Protein AF-A0A411E054-F1 (afdb_monomer)

Foldseek 3Di:
DDDPDPPDDVDDDDPRCVVCVVPDDDDDQADPQAGNDPVVVVVHVVCCACPVVNHDPVVDDDDDDGDPPHPVVSVVVD

Sequence (78 aa):
GVMVGMGQKDAYVGDEAQSKRGILTSKYPIEHGIITNWDDMEKVWYHTFYNELRVAPEESPTMLTEAPLNPKANREKM

pLDDT: mean 91.26, std 13.08, range [41.31, 97.94]

Nearest PDB structures (foldseek):
  8bo1-assembly2_C  TM=9.554E-01  e=1.678E-08  Oryctolagus cuniculus
  1nmd-assembly1_A  TM=9.897E-01  e=3.644E-08  Dictyostelium discoideum
  8oi8-assembly1_C  TM=9.207E-01  e=2.749E-08  Homo sapiens
  5ce3-assembly1_A  TM=9.370E-01  e=5.561E-08  Spodoptera frugiperda
  4pl7-assembly1_A  TM=9.915E-01  e=3.475E-07  Komagataella phaffii GS115

Radius of gyration: 15.0 Å; Cα contacts (8 Å, |Δi|>4): 44; chains: 1; bounding box: 31×2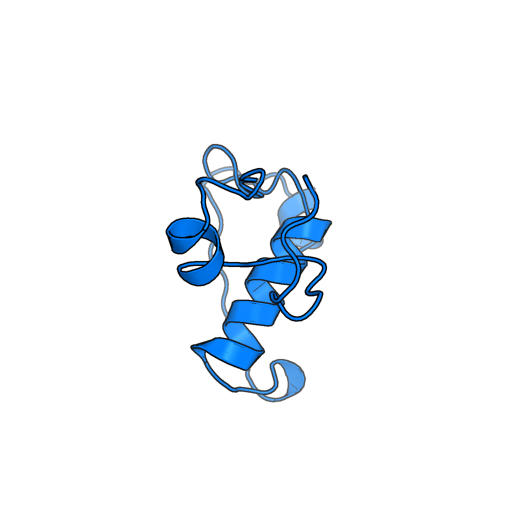9×42 Å

Structure (mmCIF, N/CA/C/O backbone):
data_AF-A0A411E054-F1
#
_entry.id   AF-A0A411E054-F1
#
loop_
_atom_site.group_PDB
_atom_site.id
_atom_site.type_symbol
_atom_site.label_atom_id
_atom_site.label_alt_id
_atom_site.label_comp_id
_atom_site.label_asym_id
_atom_site.label_entity_id
_atom_site.label_seq_id
_atom_site.pdbx_PDB_ins_code
_atom_site.Cartn_x
_atom_site.Cartn_y
_atom_site.Cartn_z
_atom_site.occupancy
_atom_site.B_iso_or_equiv
_atom_site.auth_seq_id
_atom_site.auth_comp_id
_atom_site.auth_asym_id
_atom_site.auth_atom_id
_atom_site.pdbx_PDB_model_num
ATOM 1 N N . GLY A 1 1 ? -14.750 12.931 21.484 1.00 41.31 1 GLY A N 1
ATOM 2 C CA . GLY A 1 1 ? -14.697 12.089 22.693 1.00 41.31 1 GLY A CA 1
ATOM 3 C C . GLY A 1 1 ? -13.836 10.886 22.392 1.00 41.31 1 GLY A C 1
ATOM 4 O O . GLY A 1 1 ? -13.989 10.329 21.314 1.00 41.31 1 GLY A O 1
ATOM 5 N N . VAL A 1 2 ? -12.901 10.540 23.276 1.00 46.09 2 VAL A N 1
ATOM 6 C CA . VAL A 1 2 ? -12.025 9.371 23.104 1.00 46.09 2 VAL A CA 1
ATOM 7 C C . VAL A 1 2 ? -12.853 8.123 23.401 1.00 46.09 2 VAL A C 1
ATOM 9 O O . VAL A 1 2 ? -13.377 7.979 24.503 1.00 46.09 2 VAL A O 1
ATOM 12 N N . MET A 1 3 ? -13.043 7.269 22.399 1.00 53.03 3 MET A N 1
ATOM 13 C CA . MET A 1 3 ? -13.824 6.041 22.532 1.00 53.03 3 MET A CA 1
ATOM 14 C C . MET A 1 3 ? -12.949 4.989 23.234 1.00 53.03 3 MET A C 1
ATOM 16 O O . MET A 1 3 ? -11.993 4.476 22.657 1.00 53.03 3 MET A O 1
ATOM 20 N N . VAL A 1 4 ? -13.225 4.736 24.515 1.00 50.19 4 VAL A N 1
ATOM 21 C CA . VAL A 1 4 ? -12.475 3.800 25.370 1.00 50.19 4 VAL A CA 1
ATOM 22 C C . VAL A 1 4 ? -12.934 2.369 25.068 1.00 50.19 4 VAL A C 1
ATOM 24 O O . VAL A 1 4 ? -14.114 2.069 25.219 1.00 50.19 4 VAL A O 1
ATOM 27 N N . GLY A 1 5 ? -12.019 1.493 24.633 1.00 56.41 5 GLY A N 1
ATOM 28 C CA . GLY A 1 5 ? -12.290 0.059 24.418 1.00 56.41 5 GLY A CA 1
ATOM 29 C C . GLY A 1 5 ? -11.733 -0.539 23.122 1.00 56.41 5 GLY A C 1
ATOM 30 O O . GLY A 1 5 ? -11.688 -1.758 22.980 1.00 56.41 5 GLY A O 1
ATOM 31 N N . MET A 1 6 ? -11.262 0.284 22.183 1.00 60.12 6 MET A N 1
ATOM 32 C CA . MET A 1 6 ? -10.462 -0.208 21.060 1.00 60.12 6 MET A CA 1
ATOM 33 C C . MET A 1 6 ? -9.038 -0.400 21.576 1.00 60.12 6 MET A C 1
ATOM 35 O O . MET A 1 6 ? -8.439 0.565 22.048 1.00 60.12 6 MET A O 1
ATOM 39 N N . GLY A 1 7 ? -8.495 -1.621 21.524 1.00 61.31 7 GLY A N 1
ATOM 40 C CA . GLY A 1 7 ? -7.056 -1.814 21.720 1.00 61.31 7 GLY A CA 1
ATOM 41 C C . GLY A 1 7 ? -6.320 -0.789 20.858 1.00 61.31 7 GLY A C 1
ATOM 42 O O . GLY A 1 7 ? -6.631 -0.670 19.672 1.00 61.31 7 GLY A O 1
ATOM 43 N N . GLN A 1 8 ? -5.465 0.029 21.475 1.00 63.94 8 GLN A N 1
ATOM 44 C CA . GLN A 1 8 ? -4.786 1.144 20.815 1.00 63.94 8 GLN A CA 1
ATOM 45 C C . GLN A 1 8 ? -3.885 0.593 19.702 1.00 63.94 8 GLN A C 1
ATOM 47 O O . GLN A 1 8 ? -2.744 0.218 19.942 1.00 63.94 8 GLN A O 1
ATOM 52 N N . LYS A 1 9 ? -4.426 0.486 18.488 1.00 78.12 9 LYS A N 1
ATOM 53 C CA . LYS A 1 9 ? -3.645 0.317 17.266 1.00 78.12 9 LYS A CA 1
ATOM 54 C C . LYS A 1 9 ? -3.432 1.696 16.663 1.00 78.12 9 LYS A C 1
ATOM 56 O O . LYS A 1 9 ? -4.392 2.451 16.508 1.00 78.12 9 LYS A O 1
ATOM 61 N N . ASP A 1 10 ? -2.195 1.982 16.279 1.00 84.81 10 ASP A N 1
ATOM 62 C CA . ASP A 1 10 ? -1.829 3.254 15.651 1.00 84.81 10 ASP A CA 1
ATOM 63 C C . ASP A 1 10 ? -2.409 3.399 14.233 1.00 84.81 10 ASP A C 1
ATOM 65 O O . ASP A 1 10 ? -2.615 4.512 13.751 1.00 84.81 10 ASP A O 1
ATOM 69 N N . ALA A 1 11 ? -2.710 2.280 13.563 1.00 91.69 11 ALA A N 1
ATOM 70 C CA . ALA A 1 11 ? -3.347 2.255 12.251 1.00 91.69 11 ALA A CA 1
ATOM 71 C C . ALA A 1 11 ? -4.244 1.021 12.064 1.00 91.69 11 ALA A C 1
ATOM 73 O O . ALA A 1 11 ? -4.031 -0.035 12.663 1.00 91.69 11 ALA A O 1
ATOM 74 N N . TYR A 1 12 ? -5.228 1.167 11.179 1.00 95.12 12 TYR A N 1
ATOM 75 C CA . TYR A 1 12 ? -6.086 0.096 10.679 1.00 95.12 12 TYR A CA 1
ATOM 76 C C . TYR A 1 12 ? -5.919 0.025 9.160 1.00 95.12 12 TYR A C 1
ATOM 78 O O . TYR A 1 12 ? -5.803 1.067 8.515 1.00 95.12 12 TYR A O 1
ATOM 86 N N . VAL A 1 13 ? -5.918 -1.181 8.591 1.00 96.69 13 VAL A N 1
ATOM 87 C CA . VAL A 1 13 ? -5.693 -1.423 7.155 1.00 96.69 13 VAL A CA 1
ATOM 88 C C . VAL A 1 13 ? -6.808 -2.323 6.608 1.00 96.69 13 VAL A C 1
ATOM 90 O O . VAL A 1 13 ? -7.389 -3.107 7.358 1.00 96.69 13 VAL A O 1
ATOM 93 N N . GLY A 1 14 ? -7.141 -2.173 5.323 1.00 95.81 14 GLY A N 1
ATOM 94 C CA . GLY A 1 14 ? -8.083 -3.048 4.617 1.00 95.81 14 GLY A CA 1
ATOM 95 C C . GLY A 1 14 ? -9.512 -2.990 5.164 1.00 95.81 14 GLY A C 1
ATOM 96 O O . GLY A 1 14 ? -10.026 -1.920 5.507 1.00 95.81 14 GLY A O 1
ATOM 97 N N . ASP A 1 15 ? -10.148 -4.156 5.266 1.00 96.31 15 ASP A N 1
ATOM 98 C CA . ASP A 1 15 ? -11.546 -4.291 5.691 1.00 96.31 15 ASP A CA 1
ATOM 99 C C . ASP A 1 15 ? -11.785 -3.768 7.114 1.00 96.31 15 ASP A C 1
ATOM 101 O O . ASP A 1 15 ? -12.842 -3.199 7.407 1.00 96.31 15 ASP A O 1
ATOM 105 N N . GLU A 1 16 ? -10.786 -3.876 8.000 1.00 94.38 16 GLU A N 1
ATOM 106 C CA . GLU A 1 16 ? -10.889 -3.348 9.361 1.00 94.38 16 GLU A CA 1
ATOM 107 C C . GLU A 1 16 ? -11.006 -1.816 9.342 1.00 94.38 16 GLU A C 1
ATOM 109 O O . GLU A 1 16 ? -11.888 -1.260 10.003 1.00 94.38 16 GLU A O 1
ATOM 114 N N . ALA A 1 17 ? -10.178 -1.132 8.544 1.00 95.25 17 ALA A N 1
ATOM 115 C CA . ALA A 1 17 ? -10.260 0.318 8.370 1.00 95.25 17 ALA A CA 1
ATOM 116 C C . ALA A 1 17 ? -11.606 0.734 7.765 1.00 95.25 17 ALA A C 1
ATOM 118 O O . ALA A 1 17 ? -12.247 1.671 8.245 1.00 95.25 17 ALA A O 1
ATOM 119 N N . GLN A 1 18 ? -12.068 -0.010 6.757 1.00 95.62 18 GLN A N 1
ATOM 120 C CA . GLN A 1 18 ? -13.312 0.286 6.057 1.00 95.62 18 GLN A CA 1
ATOM 121 C C . GLN A 1 18 ? -14.547 0.116 6.952 1.00 95.62 18 GLN A C 1
ATOM 123 O O . GLN A 1 18 ? -15.439 0.968 6.945 1.00 95.62 18 GLN A O 1
ATOM 128 N N . SER A 1 19 ? -14.588 -0.935 7.777 1.00 95.44 19 SER A N 1
ATOM 129 C CA . SER A 1 19 ? -15.670 -1.171 8.747 1.00 95.44 19 SER A CA 1
ATOM 130 C C . SER A 1 19 ? -15.790 -0.053 9.792 1.00 95.44 19 SER A C 1
ATOM 132 O O . SER A 1 19 ? -16.880 0.241 10.283 1.00 95.44 19 SER A O 1
ATOM 134 N N . LYS A 1 20 ? -14.671 0.617 10.092 1.00 93.31 20 LYS A N 1
ATOM 135 C CA . LYS A 1 20 ? -14.539 1.668 11.110 1.00 93.31 20 LYS A CA 1
ATOM 136 C C . LYS A 1 20 ? -14.425 3.070 10.502 1.00 93.31 20 LYS A C 1
ATOM 138 O O . LYS A 1 20 ? -14.131 4.024 11.220 1.00 93.31 20 LYS A O 1
ATOM 143 N N . ARG A 1 21 ? -14.722 3.242 9.207 1.00 92.50 21 ARG A N 1
ATOM 144 C CA . ARG A 1 21 ? -14.593 4.526 8.485 1.00 92.50 21 ARG A CA 1
ATOM 145 C C . ARG A 1 21 ? -15.342 5.703 9.122 1.00 92.50 21 ARG A C 1
ATOM 147 O O . ARG A 1 21 ? -14.982 6.847 8.894 1.00 92.50 21 ARG A O 1
ATOM 154 N N . GLY A 1 22 ? -16.386 5.437 9.915 1.00 94.31 22 GLY A N 1
ATOM 155 C CA . GLY A 1 22 ? -17.151 6.475 10.618 1.00 94.31 22 GLY A CA 1
ATOM 156 C C . GLY A 1 22 ? -16.403 7.132 11.785 1.00 94.31 22 GLY A C 1
ATOM 157 O O . GLY A 1 22 ? -16.807 8.200 12.233 1.00 94.31 22 GLY A O 1
ATOM 158 N N . ILE A 1 23 ? -15.330 6.505 12.276 1.00 93.69 23 ILE A N 1
ATOM 159 C CA . ILE A 1 23 ? -14.525 6.986 13.411 1.00 93.69 23 ILE A CA 1
ATOM 160 C C . ILE A 1 23 ? -13.030 7.100 13.080 1.00 93.69 23 ILE A C 1
ATOM 162 O O . ILE A 1 23 ? -12.243 7.484 13.942 1.00 93.69 23 ILE A O 1
ATOM 166 N N . LEU A 1 24 ? -12.633 6.763 11.850 1.00 93.81 24 LEU A N 1
ATOM 167 C CA . LEU A 1 24 ? -11.252 6.809 11.376 1.00 93.81 24 LEU A CA 1
ATOM 168 C C . LEU A 1 24 ? -11.094 7.841 10.260 1.00 93.81 24 LEU A C 1
ATOM 170 O O .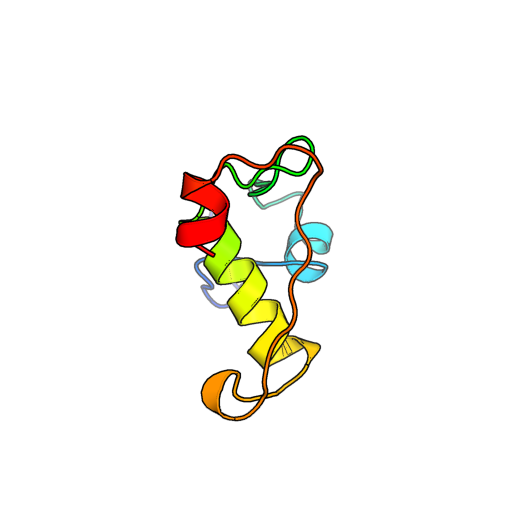 LEU A 1 24 ? -11.946 7.964 9.381 1.00 93.81 24 LEU A O 1
ATOM 174 N N . THR A 1 25 ? -9.948 8.515 10.236 1.00 93.69 25 THR A N 1
ATOM 175 C CA . THR A 1 25 ? -9.526 9.290 9.067 1.00 93.69 25 THR A CA 1
ATOM 176 C C . THR A 1 25 ? -9.005 8.330 8.002 1.00 93.69 25 THR A C 1
ATOM 178 O O . THR A 1 25 ? -7.983 7.677 8.201 1.00 93.69 25 THR A O 1
ATOM 181 N N . SER A 1 26 ? -9.706 8.241 6.872 1.00 93.31 26 SER A N 1
ATOM 182 C CA . SER A 1 26 ? -9.309 7.372 5.758 1.00 93.31 26 SER A CA 1
ATOM 183 C C . SER A 1 26 ? -8.145 7.975 4.972 1.00 93.31 26 SER A C 1
ATOM 185 O O . SER A 1 26 ? -8.140 9.173 4.690 1.00 93.31 26 SER A O 1
ATOM 187 N N . LYS A 1 27 ? -7.181 7.134 4.591 1.00 96.31 27 LYS A N 1
ATOM 188 C CA . LYS A 1 27 ? -6.050 7.490 3.730 1.00 96.31 27 LYS A CA 1
ATOM 189 C C . LYS A 1 27 ? -5.894 6.457 2.621 1.00 96.31 27 LYS A C 1
ATOM 191 O O . LYS A 1 27 ? -6.127 5.273 2.855 1.00 96.31 27 LYS A O 1
ATOM 196 N N . TYR A 1 28 ? -5.460 6.910 1.450 1.00 96.81 28 TYR A N 1
ATOM 197 C CA . TYR A 1 28 ? -5.211 6.067 0.284 1.00 96.81 28 TYR A CA 1
ATOM 198 C C . TYR A 1 28 ? -3.765 6.297 -0.171 1.00 96.81 28 TYR A C 1
ATOM 200 O O . TYR A 1 28 ? -3.478 7.363 -0.705 1.00 96.81 28 TYR A O 1
ATOM 208 N N . PRO A 1 29 ? -2.834 5.352 0.065 1.00 97.56 29 PRO A N 1
ATOM 209 C CA . PRO A 1 29 ? -1.420 5.550 -0.270 1.00 97.56 29 PRO A CA 1
ATOM 210 C C . PRO A 1 29 ? -1.131 5.503 -1.777 1.00 97.56 29 PRO A C 1
ATOM 212 O O . PRO A 1 29 ? -0.016 5.814 -2.193 1.00 97.56 29 PRO A O 1
ATOM 215 N N . ILE A 1 30 ? -2.118 5.101 -2.583 1.00 97.88 30 ILE A N 1
ATOM 216 C CA . ILE A 1 30 ? -2.037 5.006 -4.037 1.00 97.88 30 ILE A CA 1
ATOM 217 C C . ILE A 1 30 ? -3.108 5.916 -4.640 1.00 97.88 30 ILE A C 1
ATOM 219 O O . ILE A 1 30 ? -4.301 5.705 -4.418 1.00 97.88 30 ILE A O 1
ATOM 223 N N . GLU A 1 31 ? -2.688 6.877 -5.457 1.00 96.69 31 GLU A N 1
ATOM 224 C CA . GLU A 1 31 ? -3.569 7.754 -6.229 1.00 96.69 31 GLU A CA 1
ATOM 225 C C . GLU A 1 31 ? -3.315 7.534 -7.719 1.00 96.69 31 GLU A C 1
ATOM 227 O O . GLU A 1 31 ? -2.177 7.563 -8.182 1.00 96.69 31 GLU A O 1
ATOM 232 N N . HIS A 1 32 ? -4.375 7.264 -8.486 1.00 94.38 32 HIS A N 1
ATOM 233 C CA . HIS A 1 32 ? -4.279 6.971 -9.924 1.00 94.38 32 HIS A CA 1
ATOM 234 C C . HIS A 1 32 ? -3.247 5.877 -10.288 1.00 94.38 32 HIS A C 1
ATOM 236 O O . HIS A 1 32 ? -2.648 5.908 -11.359 1.00 94.38 32 HIS A O 1
ATOM 242 N N . GLY A 1 33 ? -3.038 4.897 -9.401 1.00 95.44 33 GLY A N 1
ATOM 243 C CA . GLY A 1 33 ? -2.079 3.801 -9.597 1.00 9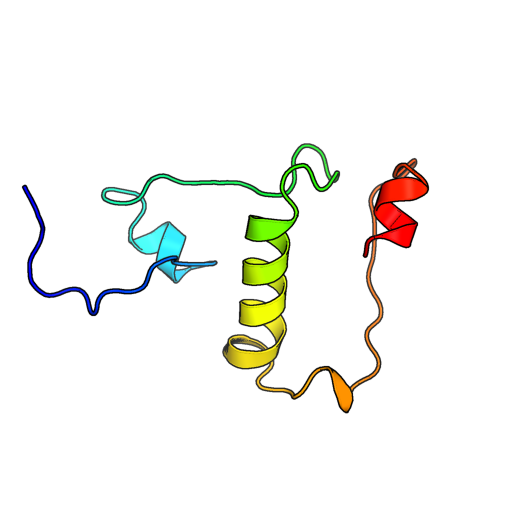5.44 33 GLY A CA 1
ATOM 244 C C . GLY A 1 33 ? -0.628 4.136 -9.231 1.00 95.44 33 GLY A C 1
ATOM 245 O O . GLY A 1 33 ? 0.234 3.269 -9.348 1.00 95.44 33 GLY A O 1
ATOM 246 N N . ILE A 1 34 ? -0.354 5.355 -8.763 1.00 97.06 34 ILE A N 1
ATOM 247 C CA . ILE A 1 34 ? 0.967 5.799 -8.317 1.00 97.06 34 ILE A CA 1
ATOM 248 C C . ILE A 1 34 ? 0.996 5.861 -6.790 1.00 97.06 34 ILE A C 1
ATOM 250 O O . ILE A 1 34 ? 0.095 6.424 -6.172 1.00 97.06 34 ILE A O 1
ATOM 254 N N . ILE A 1 35 ? 2.040 5.301 -6.177 1.00 97.69 35 ILE A N 1
ATOM 255 C CA . ILE A 1 35 ? 2.257 5.406 -4.729 1.00 97.69 35 ILE A CA 1
ATOM 256 C C . ILE A 1 35 ? 2.625 6.858 -4.396 1.00 97.69 35 ILE A C 1
ATOM 258 O O . ILE A 1 35 ? 3.652 7.365 -4.852 1.00 97.69 35 ILE A O 1
ATOM 262 N N . THR A 1 36 ? 1.789 7.522 -3.600 1.00 96.44 36 THR A N 1
ATOM 263 C CA . THR A 1 36 ? 1.980 8.909 -3.142 1.00 96.44 36 THR A CA 1
ATOM 264 C C . THR A 1 36 ? 2.412 8.986 -1.679 1.00 96.44 36 THR A C 1
ATOM 266 O O . THR A 1 36 ? 3.067 9.952 -1.289 1.00 96.44 36 THR A O 1
ATOM 269 N N . ASN A 1 37 ? 2.114 7.961 -0.872 1.00 97.62 37 ASN A N 1
ATOM 270 C CA . ASN A 1 37 ? 2.532 7.870 0.526 1.00 97.62 37 ASN A CA 1
ATOM 271 C C . ASN A 1 37 ? 3.168 6.505 0.821 1.00 97.62 37 ASN A C 1
ATOM 273 O O . ASN A 1 37 ? 2.479 5.492 0.912 1.00 97.62 37 ASN A O 1
AT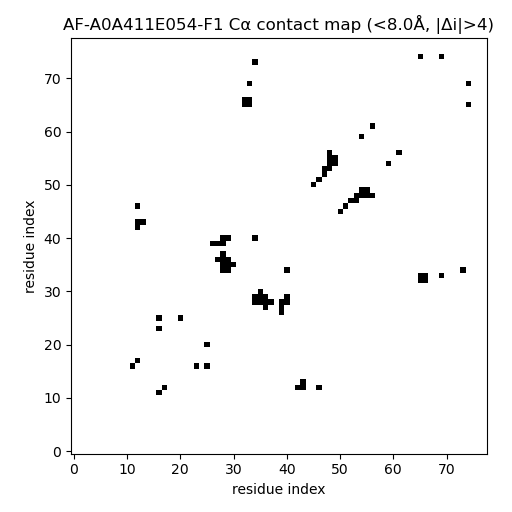OM 277 N N . TRP A 1 38 ? 4.491 6.500 0.985 1.00 97.56 38 TRP A N 1
ATOM 278 C CA . TRP A 1 38 ? 5.272 5.281 1.203 1.00 97.56 38 TRP A CA 1
ATOM 279 C C . TRP A 1 38 ? 5.081 4.691 2.602 1.00 97.56 38 TRP A C 1
ATOM 281 O O . TRP A 1 38 ? 4.923 3.483 2.716 1.00 97.56 38 TRP A O 1
ATOM 291 N N . ASP A 1 39 ? 5.000 5.526 3.639 1.00 97.44 39 ASP A N 1
ATOM 292 C CA . ASP A 1 39 ? 4.833 5.067 5.025 1.00 97.44 39 ASP A CA 1
ATOM 293 C C . ASP A 1 39 ? 3.495 4.337 5.223 1.00 97.44 39 ASP A C 1
ATOM 295 O O . ASP A 1 39 ? 3.385 3.368 5.975 1.00 97.44 39 ASP A O 1
ATOM 299 N N . ASP A 1 40 ? 2.443 4.812 4.555 1.00 97.44 40 ASP A N 1
ATOM 300 C CA . ASP A 1 40 ? 1.139 4.158 4.577 1.00 97.44 40 ASP A CA 1
ATOM 301 C C . ASP A 1 40 ? 1.101 2.944 3.625 1.00 97.44 40 ASP A C 1
ATOM 303 O O . ASP A 1 40 ? 0.420 1.965 3.933 1.00 97.44 40 ASP A O 1
ATOM 307 N N . MET A 1 41 ? 1.872 2.946 2.528 1.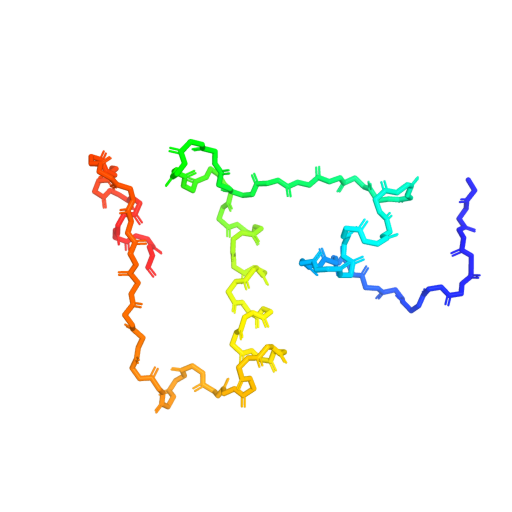00 97.94 41 MET A N 1
ATOM 308 C CA . MET A 1 41 ? 2.022 1.778 1.648 1.00 97.94 41 MET A CA 1
ATOM 309 C C . MET A 1 41 ? 2.745 0.612 2.340 1.00 97.94 41 MET A C 1
ATOM 311 O O . MET A 1 41 ? 2.308 -0.532 2.225 1.00 97.94 41 MET A O 1
ATOM 315 N N . GLU A 1 42 ? 3.788 0.885 3.128 1.00 97.25 42 GLU A N 1
ATOM 316 C CA . GLU A 1 42 ? 4.488 -0.131 3.925 1.00 97.25 42 GLU A CA 1
ATOM 317 C C . GLU A 1 42 ? 3.548 -0.841 4.904 1.00 97.25 42 GLU A C 1
ATOM 319 O O . GLU A 1 42 ? 3.600 -2.063 5.040 1.00 97.25 42 GLU A O 1
ATOM 324 N N . LYS A 1 43 ? 2.612 -0.113 5.527 1.00 97.31 43 LYS A N 1
ATOM 325 C CA . LYS A 1 43 ? 1.584 -0.718 6.395 1.00 97.31 43 LYS A CA 1
ATOM 326 C C . LYS A 1 43 ? 0.652 -1.642 5.614 1.00 97.31 43 LYS A C 1
ATOM 328 O O . LYS A 1 43 ? 0.241 -2.673 6.145 1.00 97.31 43 LYS A 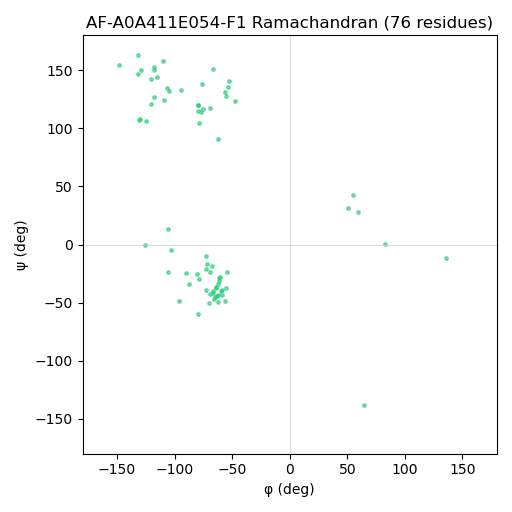O 1
ATOM 333 N N . VAL A 1 44 ? 0.326 -1.294 4.366 1.00 97.50 44 VAL A N 1
ATOM 334 C CA . VAL A 1 44 ? -0.473 -2.149 3.474 1.00 97.50 44 VAL A CA 1
ATOM 335 C C . VAL A 1 44 ? 0.284 -3.428 3.123 1.00 97.50 44 VAL A C 1
ATOM 337 O O . VAL A 1 44 ? -0.285 -4.513 3.254 1.00 97.50 44 VAL A O 1
ATOM 340 N N . TRP A 1 45 ? 1.560 -3.342 2.739 1.00 97.50 45 TRP A N 1
ATOM 341 C CA . TRP A 1 45 ? 2.371 -4.534 2.470 1.00 97.50 45 TRP A CA 1
ATOM 342 C C . TRP A 1 45 ? 2.556 -5.403 3.711 1.00 97.50 45 TRP A C 1
ATOM 344 O O . TRP A 1 45 ? 2.343 -6.610 3.633 1.00 97.50 45 TRP A O 1
ATOM 354 N N . TYR A 1 46 ? 2.855 -4.803 4.865 1.00 96.88 46 TYR A N 1
ATOM 355 C CA . TYR A 1 46 ? 2.971 -5.526 6.130 1.00 96.88 46 TYR A CA 1
ATOM 356 C C . TYR A 1 46 ? 1.687 -6.299 6.451 1.00 96.88 46 TYR A C 1
ATOM 358 O O . TYR A 1 46 ? 1.723 -7.495 6.736 1.00 96.88 46 TYR A O 1
ATOM 366 N N . HIS A 1 47 ? 0.534 -5.634 6.345 1.00 97.00 47 HIS A N 1
ATOM 367 C CA . HIS A 1 47 ? -0.766 -6.270 6.528 1.00 97.00 47 HIS A CA 1
ATOM 368 C C . HIS A 1 47 ? -0.986 -7.425 5.538 1.00 97.00 47 HIS A C 1
ATOM 370 O O . HIS A 1 47 ? -1.423 -8.504 5.935 1.00 97.00 47 HIS A O 1
ATOM 376 N N . THR A 1 48 ? -0.620 -7.228 4.271 1.00 97.62 48 THR A N 1
ATOM 377 C CA . THR A 1 48 ? -0.770 -8.241 3.219 1.00 97.62 48 THR A CA 1
ATOM 378 C C . THR A 1 48 ? 0.066 -9.489 3.518 1.00 97.62 48 THR A C 1
ATOM 380 O O . THR A 1 48 ? -0.464 -10.596 3.486 1.00 97.62 48 THR A O 1
ATOM 383 N N . PHE A 1 49 ? 1.350 -9.342 3.854 1.00 97.75 49 PHE A N 1
ATOM 384 C CA . PHE A 1 49 ? 2.218 -10.493 4.119 1.00 97.75 49 PHE A CA 1
ATOM 385 C C . PHE A 1 49 ? 1.867 -11.210 5.422 1.00 97.75 49 PHE A C 1
ATOM 387 O O . PHE A 1 49 ? 1.670 -12.424 5.412 1.00 97.75 49 PHE A O 1
ATOM 394 N N . TYR A 1 50 ? 1.747 -10.482 6.534 1.00 96.44 50 TYR A N 1
ATOM 395 C CA . TYR A 1 50 ? 1.634 -11.108 7.853 1.00 96.44 50 TYR A CA 1
ATOM 396 C C . TYR A 1 50 ? 0.200 -11.460 8.254 1.00 96.44 50 TYR A C 1
ATOM 398 O O . TYR A 1 50 ? -0.005 -12.473 8.924 1.00 96.44 50 TYR A O 1
ATOM 406 N N . ASN A 1 51 ? -0.801 -10.668 7.853 1.00 95.62 51 ASN A N 1
ATOM 407 C CA . ASN A 1 51 ? -2.184 -10.900 8.284 1.00 95.62 51 ASN A CA 1
ATOM 408 C C . ASN A 1 51 ? -2.973 -11.701 7.247 1.00 95.62 51 ASN A C 1
ATOM 410 O O . ASN A 1 51 ? -3.618 -12.689 7.611 1.00 95.62 51 ASN A O 1
ATOM 414 N N . GLU A 1 52 ? -2.903 -11.286 5.981 1.00 97.06 52 GLU A N 1
ATOM 415 C CA . GLU A 1 52 ? -3.677 -11.904 4.901 1.00 97.06 52 GLU A CA 1
ATOM 416 C C . GLU A 1 52 ? -3.020 -13.201 4.415 1.00 97.06 52 GLU A C 1
ATOM 418 O O . GLU A 1 52 ? -3.608 -14.277 4.528 1.00 97.06 52 GLU A O 1
ATOM 423 N N . LEU A 1 53 ? -1.776 -13.129 3.933 1.00 96.81 53 LEU A N 1
ATOM 424 C CA . LEU A 1 53 ? -1.053 -14.290 3.399 1.00 96.81 53 LEU A CA 1
ATOM 425 C C . LEU A 1 53 ? -0.433 -15.169 4.493 1.00 96.81 53 LEU A C 1
ATOM 427 O O . LEU A 1 53 ? -0.250 -16.366 4.280 1.00 96.81 53 LEU A O 1
ATOM 431 N N . ARG A 1 54 ? -0.144 -14.590 5.665 1.00 96.81 54 ARG A N 1
ATOM 432 C CA . ARG A 1 54 ? 0.487 -15.250 6.824 1.00 96.81 54 ARG A CA 1
ATOM 433 C C . ARG A 1 54 ? 1.822 -15.914 6.487 1.00 96.81 54 ARG A C 1
ATOM 435 O O . ARG A 1 54 ? 2.101 -17.028 6.929 1.00 96.81 54 ARG A O 1
ATOM 442 N N . VAL A 1 55 ? 2.641 -15.213 5.710 1.00 96.88 55 VAL A N 1
ATOM 443 C CA . VAL A 1 55 ? 3.982 -15.647 5.304 1.00 96.88 55 VAL A CA 1
ATOM 444 C C . VAL A 1 55 ? 5.044 -14.682 5.818 1.00 96.88 55 VAL A C 1
ATOM 446 O O . VAL A 1 55 ? 4.783 -13.493 5.999 1.00 96.88 55 VAL A O 1
ATOM 449 N N . ALA A 1 56 ? 6.254 -15.200 6.014 1.00 94.94 56 ALA A N 1
ATOM 450 C CA . ALA A 1 56 ? 7.448 -14.387 6.180 1.00 94.94 56 ALA A CA 1
ATOM 451 C C . ALA A 1 56 ? 7.921 -13.925 4.783 1.00 94.94 56 ALA A C 1
ATOM 453 O O . ALA A 1 56 ? 8.261 -14.779 3.954 1.00 94.94 56 ALA A O 1
ATOM 454 N N . PRO A 1 57 ? 7.903 -12.615 4.468 1.00 94.69 57 PRO A N 1
ATOM 455 C CA . PRO A 1 57 ? 8.279 -12.121 3.141 1.00 94.69 57 PRO A CA 1
ATOM 456 C C . PRO A 1 57 ? 9.727 -12.469 2.760 1.00 94.69 57 PRO A C 1
ATOM 458 O O . PRO A 1 57 ? 10.023 -12.666 1.585 1.00 94.69 57 PRO A O 1
ATOM 461 N N . GLU A 1 58 ? 10.623 -12.616 3.736 1.00 95.69 58 GLU A N 1
ATOM 462 C CA . GLU A 1 58 ? 12.024 -13.000 3.541 1.00 95.69 58 GLU A CA 1
ATOM 463 C C . GLU A 1 58 ? 12.220 -14.441 3.031 1.00 95.69 58 GLU A C 1
ATOM 465 O O . GLU A 1 58 ? 13.270 -14.754 2.470 1.00 95.69 58 GLU A O 1
ATOM 470 N N . GLU A 1 59 ? 11.214 -15.307 3.168 1.00 95.44 59 GLU A N 1
ATOM 471 C CA . GLU A 1 59 ? 11.268 -16.710 2.728 1.00 95.44 59 GLU A CA 1
ATOM 472 C C . GLU A 1 59 ? 10.510 -16.952 1.413 1.00 95.44 59 GLU A C 1
ATOM 474 O O . GLU A 1 59 ? 10.533 -18.057 0.869 1.00 95.44 59 GLU A O 1
ATOM 479 N N . SER A 1 60 ? 9.825 -15.929 0.889 1.00 94.81 60 SER A N 1
ATOM 480 C CA . SER A 1 60 ? 8.898 -16.052 -0.240 1.00 94.81 60 SER A CA 1
ATOM 481 C C . SER A 1 60 ? 9.183 -15.001 -1.320 1.00 94.81 60 SER A C 1
ATOM 483 O O . SER A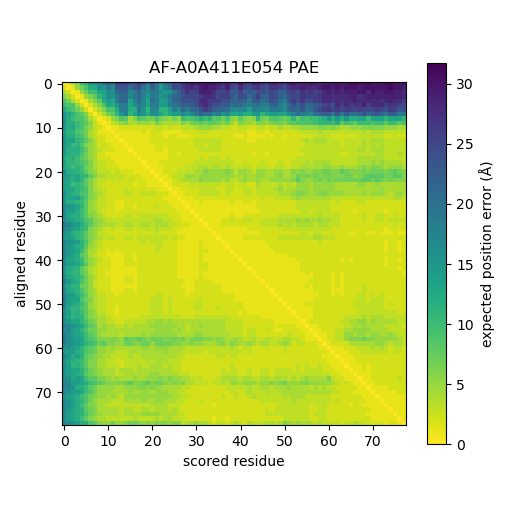 1 60 ? 8.866 -13.824 -1.130 1.00 94.81 60 SER A O 1
ATOM 485 N N . PRO A 1 61 ? 9.733 -15.390 -2.490 1.00 96.31 61 PRO A N 1
ATOM 486 C CA . PRO A 1 61 ? 9.941 -14.464 -3.598 1.00 96.31 61 PRO A CA 1
ATOM 487 C C . PRO A 1 61 ? 8.636 -13.766 -3.993 1.00 96.31 61 PRO A C 1
ATOM 489 O O . PRO A 1 61 ? 7.627 -14.419 -4.258 1.00 96.31 61 PRO A O 1
ATOM 492 N N . THR A 1 62 ? 8.667 -12.435 -4.054 1.00 96.12 62 THR A N 1
ATOM 493 C CA . THR A 1 62 ? 7.493 -11.617 -4.377 1.00 96.12 62 THR A CA 1
ATOM 494 C C . THR A 1 62 ? 7.610 -11.043 -5.784 1.00 96.12 62 THR A C 1
ATOM 496 O O . THR A 1 62 ? 8.644 -10.500 -6.167 1.00 96.12 62 THR A O 1
ATOM 499 N N . MET A 1 63 ? 6.521 -11.131 -6.547 1.00 96.75 63 MET A N 1
ATOM 500 C CA . MET A 1 63 ? 6.350 -10.421 -7.812 1.00 96.75 63 MET A CA 1
ATOM 501 C C . MET A 1 63 ? 5.305 -9.323 -7.622 1.00 96.75 63 MET A C 1
ATOM 503 O O . MET A 1 63 ? 4.183 -9.607 -7.207 1.00 96.75 63 MET A O 1
ATOM 507 N N . LEU A 1 64 ? 5.671 -8.078 -7.928 1.00 96.50 64 LEU A N 1
ATOM 508 C CA . LEU A 1 64 ? 4.784 -6.918 -7.851 1.00 96.50 64 LEU A CA 1
ATOM 509 C C . LEU A 1 64 ? 4.438 -6.400 -9.249 1.00 96.50 64 LEU A C 1
ATOM 511 O O . LEU A 1 64 ? 5.166 -6.619 -10.217 1.00 96.50 64 LEU A O 1
ATOM 515 N N . THR A 1 65 ? 3.322 -5.685 -9.339 1.00 96.38 65 THR A N 1
ATOM 516 C CA . THR A 1 65 ? 2.877 -4.992 -10.552 1.00 96.38 65 THR A CA 1
ATOM 517 C C . THR A 1 65 ? 2.813 -3.496 -10.296 1.00 96.38 65 THR A C 1
ATOM 519 O O . THR A 1 65 ? 2.492 -3.075 -9.187 1.00 96.38 65 THR A O 1
ATOM 522 N N . GLU A 1 66 ? 3.026 -2.689 -11.327 1.00 97.19 66 GLU A N 1
ATOM 523 C CA . GLU A 1 66 ? 2.964 -1.230 -11.239 1.00 97.19 66 GLU A CA 1
ATOM 524 C C . GLU A 1 66 ? 2.108 -0.643 -12.367 1.00 97.19 66 GLU A C 1
ATOM 526 O O . GLU A 1 66 ? 1.834 -1.304 -13.373 1.00 97.19 66 GLU A O 1
ATOM 531 N N . ALA A 1 67 ? 1.694 0.615 -12.211 1.00 96.19 67 ALA A N 1
ATOM 532 C CA . ALA A 1 67 ? 0.954 1.319 -13.248 1.00 96.19 67 ALA A CA 1
ATOM 533 C C . ALA A 1 67 ? 1.816 1.569 -14.506 1.00 96.19 67 ALA A C 1
ATOM 535 O O . ALA A 1 67 ? 3.036 1.755 -14.407 1.00 96.19 67 ALA A O 1
ATOM 536 N N . PRO A 1 68 ? 1.201 1.647 -15.702 1.00 95.19 68 PRO A N 1
ATOM 537 C CA . PRO A 1 68 ? 1.889 2.128 -16.894 1.00 95.19 68 PRO A CA 1
ATOM 538 C C . PRO A 1 68 ? 2.548 3.487 -16.638 1.00 95.19 68 PRO A C 1
ATOM 540 O O . PRO A 1 68 ? 1.962 4.352 -15.992 1.00 95.19 68 PRO A O 1
ATOM 543 N N . LEU A 1 69 ? 3.756 3.683 -17.176 1.00 94.00 69 LEU A N 1
ATOM 544 C CA . LEU A 1 69 ? 4.526 4.927 -17.029 1.00 94.00 69 LEU A CA 1
ATOM 545 C C . LEU A 1 69 ? 4.840 5.316 -15.566 1.00 94.00 69 LEU A C 1
ATOM 547 O O . LEU A 1 69 ? 5.037 6.496 -15.278 1.00 94.00 69 LEU A O 1
ATOM 551 N N . ASN A 1 70 ? 4.931 4.345 -14.649 1.00 94.38 70 ASN A N 1
ATOM 552 C CA . ASN A 1 70 ? 5.385 4.593 -13.279 1.00 94.38 70 ASN A CA 1
ATOM 553 C C . ASN A 1 70 ? 6.780 5.260 -13.275 1.00 94.38 70 ASN A C 1
ATOM 555 O O . ASN A 1 70 ? 7.688 4.772 -13.964 1.00 94.38 70 ASN A O 1
ATOM 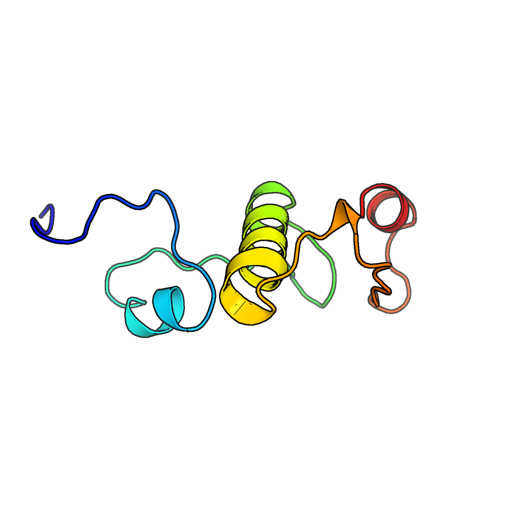559 N N . PRO A 1 71 ? 6.989 6.356 -12.516 1.00 95.38 71 PRO A N 1
ATOM 560 C CA . PRO A 1 71 ? 8.304 6.966 -12.391 1.00 95.38 71 PRO A CA 1
ATOM 561 C C . PRO A 1 71 ? 9.360 5.951 -11.950 1.00 95.38 71 PRO A C 1
ATOM 563 O O . PRO A 1 71 ? 9.152 5.191 -11.005 1.00 95.38 71 PRO A O 1
ATOM 566 N N . LYS A 1 72 ? 10.534 5.977 -12.591 1.00 96.12 72 LYS A N 1
ATOM 567 C CA . LYS A 1 72 ? 11.631 5.044 -12.281 1.00 96.12 72 LYS A CA 1
ATOM 568 C C . LYS A 1 72 ? 12.028 5.076 -10.801 1.00 96.12 72 LYS A C 1
ATOM 570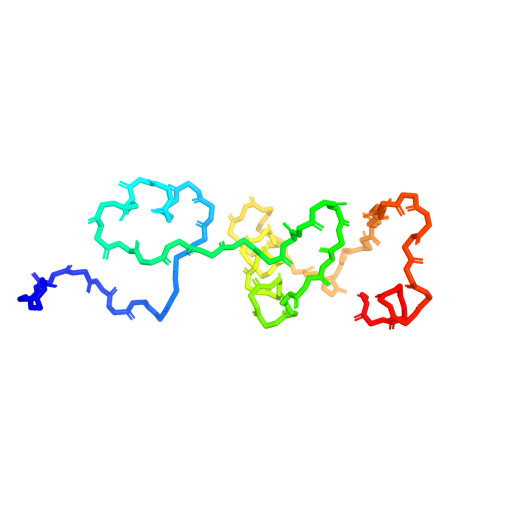 O O . LYS A 1 72 ? 12.280 4.028 -10.227 1.00 96.12 72 LYS A O 1
ATOM 575 N N . ALA A 1 73 ? 12.008 6.258 -10.184 1.00 95.88 73 ALA A N 1
ATOM 576 C CA . ALA A 1 73 ? 12.306 6.424 -8.763 1.00 95.88 73 ALA A CA 1
ATOM 577 C C . ALA A 1 73 ? 11.319 5.673 -7.853 1.00 95.88 73 ALA A C 1
ATOM 579 O O . ALA A 1 73 ? 11.724 5.143 -6.825 1.00 95.88 73 ALA A O 1
ATOM 580 N N . ASN A 1 74 ? 10.041 5.579 -8.239 1.00 95.69 74 ASN A N 1
ATOM 581 C CA . ASN A 1 74 ? 9.073 4.774 -7.499 1.00 95.69 74 ASN A CA 1
ATOM 582 C C . ASN A 1 74 ? 9.381 3.288 -7.662 1.00 95.69 74 ASN A C 1
ATOM 584 O O . ASN A 1 74 ? 9.351 2.555 -6.684 1.00 95.69 74 ASN A O 1
ATOM 588 N N . ARG A 1 75 ? 9.719 2.849 -8.881 1.00 96.12 75 ARG A N 1
ATOM 589 C CA . ARG A 1 75 ? 10.121 1.460 -9.134 1.00 96.12 75 ARG A CA 1
ATOM 590 C C . ARG A 1 75 ? 11.349 1.045 -8.331 1.00 96.12 75 ARG A C 1
ATOM 592 O O . ARG A 1 75 ? 11.387 -0.070 -7.848 1.00 96.12 75 ARG A O 1
ATOM 599 N N . GLU A 1 76 ? 12.335 1.925 -8.207 1.00 96.62 76 GLU A N 1
ATOM 600 C CA . GLU A 1 76 ? 13.553 1.661 -7.430 1.00 96.62 76 GLU A CA 1
ATOM 601 C C . GLU A 1 76 ? 13.323 1.677 -5.913 1.00 96.62 76 GLU A C 1
ATOM 603 O O . GLU A 1 76 ? 14.141 1.134 -5.177 1.00 96.62 76 GLU A O 1
ATOM 608 N N . LYS A 1 77 ? 12.248 2.325 -5.446 1.00 96.38 77 LYS A N 1
ATOM 609 C CA . LYS A 1 77 ? 11.894 2.401 -4.024 1.00 96.38 77 LYS A CA 1
ATOM 610 C C . LYS A 1 77 ? 10.985 1.254 -3.559 1.00 96.38 77 LYS A C 1
ATOM 612 O O . LYS A 1 77 ? 10.966 0.978 -2.363 1.00 96.38 77 LYS A O 1
ATOM 617 N N . MET A 1 78 ? 10.223 0.646 -4.472 1.00 92.25 78 MET A N 1
ATOM 618 C CA . MET A 1 78 ? 9.489 -0.605 -4.219 1.00 92.25 78 MET A CA 1
ATOM 619 C C . MET A 1 78 ? 10.458 -1.759 -3.972 1.00 92.25 78 MET A C 1
ATOM 621 O O . MET A 1 78 ? 10.130 -2.586 -3.098 1.00 92.25 78 MET A O 1
#

Secondary structure (DSSP, 8-state):
---TTS---S---HHHHHHTTTTS----SEETTEE--HHHHHHHHHIIIIIII---GGGS-------TT--HHHHHH-

Solvent-accessible surface area (backbone atoms only — not comparable to full-atom values): 5306 Å² total; per-residue (Å²): 129,87,79,85,82,67,80,91,63,97,74,66,63,70,68,62,31,60,76,41,47,92,84,46,88,86,82,72,32,56,55,98,65,40,81,78,34,65,78,59,40,51,53,50,52,51,44,43,34,55,67,71,68,61,46,64,67,92,82,44,94,82,88,87,87,79,43,87,89,60,57,65,70,59,65,74,70,106

Organism: NCBI:txid1378109

InterPro domains:
  IPR004000 Actin family [PF00022] (8-78)
  IPR004000 Actin family [PR00190] (8-19)
  IPR004000 Actin family [PR00190] (20-42)
  IPR004000 Actin family [PR00190] (74-78)
  IPR004000 Actin family [PTHR11937] (11-78)
  IPR004001 Actin, conserved site [PS00406] (12-22)
  IPR020902 Actin/actin-like conserved site [PS01132] (63-75)
  IPR043129 ATPase, nucleotide binding domain [SSF53067] (2-78)

Mean predicted aligned error: 5.31 Å